Protein AF-A0AAD9BE97-F1 (afdb_monomer_lite)

Foldseek 3Di:
DVVVVVVVVVVVVVVCVVCVPPDDDPDDDPCPCPPHDPVVVCQVCVCVVVVHDPPDGDDDPDDDDDPPPPPPPPPPPPPPDD

pLDDT: mean 79.75, std 15.04, range [45.09, 92.62]

Structure (mmCIF, N/CA/C/O backbone):
data_AF-A0AAD9BE97-F1
#
_entry.id   AF-A0AAD9BE97-F1
#
loop_
_atom_site.group_PDB
_atom_site.id
_atom_site.type_symbol
_atom_site.label_atom_id
_atom_site.label_alt_id
_atom_site.label_comp_id
_atom_site.label_asym_id
_atom_site.label_ent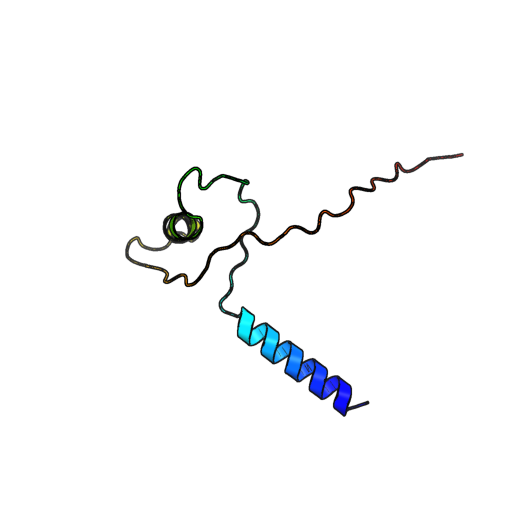ity_id
_atom_site.label_seq_id
_atom_site.pdbx_PDB_ins_code
_atom_site.Cartn_x
_atom_site.Cartn_y
_atom_site.Cartn_z
_atom_site.occupancy
_atom_site.B_iso_or_equiv
_atom_site.auth_seq_id
_atom_site.auth_comp_id
_atom_site.auth_asym_id
_atom_site.auth_atom_id
_atom_site.pdbx_PDB_model_num
ATOM 1 N N . MET A 1 1 ? 17.333 -5.882 -35.010 1.00 61.66 1 MET A N 1
ATOM 2 C CA . MET A 1 1 ? 16.175 -6.277 -34.172 1.00 61.66 1 MET A CA 1
ATOM 3 C C . MET A 1 1 ? 16.526 -6.861 -32.796 1.00 61.66 1 MET A C 1
ATOM 5 O O . MET A 1 1 ? 15.679 -6.797 -31.924 1.00 61.66 1 MET A O 1
ATOM 9 N N . LYS A 1 2 ? 17.748 -7.362 -32.531 1.00 72.75 2 LYS A N 1
ATOM 10 C CA . LYS A 1 2 ? 18.101 -7.928 -31.205 1.00 72.75 2 LYS A CA 1
ATOM 11 C C . LYS A 1 2 ? 18.190 -6.891 -30.067 1.00 72.75 2 LYS A C 1
ATOM 13 O O . LYS A 1 2 ? 17.861 -7.204 -28.933 1.00 72.75 2 LYS A O 1
ATOM 18 N N . HIS A 1 3 ? 18.596 -5.656 -30.376 1.00 80.31 3 HIS A N 1
ATOM 19 C CA . HIS A 1 3 ? 18.735 -4.585 -29.378 1.00 80.31 3 HIS A CA 1
ATOM 20 C C . HIS A 1 3 ? 17.395 -4.063 -28.846 1.00 80.31 3 HIS A C 1
ATOM 22 O O . HIS A 1 3 ? 17.292 -3.802 -27.655 1.00 80.31 3 HIS A O 1
ATOM 28 N N . ILE A 1 4 ? 16.376 -3.940 -29.703 1.00 91.50 4 ILE A N 1
ATOM 29 C CA . ILE A 1 4 ? 15.043 -3.471 -29.290 1.00 91.50 4 ILE A CA 1
ATOM 30 C C . ILE A 1 4 ? 14.421 -4.486 -28.328 1.00 91.50 4 ILE A C 1
ATOM 32 O O . ILE A 1 4 ? 14.101 -4.123 -27.204 1.00 91.50 4 ILE A O 1
ATOM 36 N N . ALA A 1 5 ? 14.405 -5.769 -28.702 1.00 87.94 5 ALA A N 1
ATOM 37 C CA . ALA A 1 5 ? 13.893 -6.837 -27.842 1.00 87.94 5 ALA A CA 1
ATOM 38 C C . ALA A 1 5 ? 14.647 -6.941 -26.499 1.00 87.94 5 ALA A C 1
ATOM 40 O O . ALA A 1 5 ? 14.047 -7.174 -25.452 1.00 87.94 5 ALA A O 1
ATOM 41 N N . TYR A 1 6 ? 15.970 -6.734 -26.507 1.00 90.75 6 TYR A N 1
ATOM 42 C CA . TYR A 1 6 ? 16.765 -6.700 -25.277 1.00 90.75 6 TYR A CA 1
ATOM 43 C C . TYR A 1 6 ? 16.379 -5.524 -24.366 1.00 90.75 6 TYR A C 1
ATOM 45 O O . TYR A 1 6 ? 16.233 -5.701 -23.156 1.00 90.75 6 TYR A O 1
ATOM 53 N N . LEU A 1 7 ? 16.196 -4.330 -24.936 1.00 92.12 7 LEU A N 1
ATOM 54 C CA . LEU A 1 7 ? 15.786 -3.147 -24.181 1.00 92.12 7 LEU A CA 1
ATOM 55 C C . LEU A 1 7 ? 14.358 -3.287 -23.646 1.00 92.12 7 LEU A C 1
ATOM 57 O O . LEU A 1 7 ? 14.135 -2.992 -22.478 1.00 92.12 7 LEU A O 1
ATOM 61 N N . GLU A 1 8 ? 13.423 -3.807 -24.441 1.00 92.44 8 GLU A N 1
ATOM 62 C CA . GLU A 1 8 ? 12.050 -4.098 -24.009 1.00 92.44 8 GLU A CA 1
ATOM 63 C C . GLU A 1 8 ? 12.026 -5.078 -22.834 1.00 92.44 8 GLU A C 1
ATOM 65 O O . GLU A 1 8 ? 11.392 -4.812 -21.813 1.00 92.44 8 GLU A O 1
ATOM 70 N N . SER A 1 9 ? 12.785 -6.175 -22.925 1.00 89.88 9 SER A N 1
ATOM 71 C CA . SER A 1 9 ? 12.914 -7.139 -21.830 1.00 89.88 9 SER A CA 1
ATOM 72 C C . SER A 1 9 ? 13.480 -6.496 -20.565 1.00 89.88 9 SER A C 1
ATOM 74 O O . SER A 1 9 ? 13.023 -6.813 -19.467 1.00 89.88 9 SER A O 1
ATOM 76 N N . LYS A 1 10 ? 14.477 -5.617 -20.702 1.00 92.00 10 LYS A N 1
ATOM 77 C CA . LYS A 1 10 ? 15.104 -4.936 -19.567 1.00 92.00 10 LYS A CA 1
ATOM 78 C C . LYS A 1 10 ? 14.149 -3.932 -18.919 1.00 92.00 10 LYS A C 1
ATOM 80 O O . LYS A 1 10 ? 14.069 -3.888 -17.695 1.00 92.00 10 LYS A O 1
ATOM 85 N N . THR A 1 11 ? 13.408 -3.166 -19.714 1.00 89.94 11 THR A N 1
ATOM 86 C CA . THR A 1 11 ? 12.390 -2.228 -19.222 1.00 89.94 11 THR A CA 1
ATOM 87 C C . THR A 1 11 ? 11.267 -2.970 -18.506 1.00 89.94 11 THR A C 1
ATOM 89 O O . THR A 1 11 ? 10.939 -2.626 -17.375 1.00 89.94 11 THR A O 1
ATOM 92 N N . ASN A 1 12 ? 10.750 -4.048 -19.101 1.00 87.38 12 ASN A N 1
ATOM 93 C CA . ASN A 1 12 ? 9.714 -4.873 -18.487 1.00 87.38 12 ASN A CA 1
ATOM 94 C C . ASN A 1 12 ? 10.178 -5.478 -17.148 1.00 87.38 12 ASN A C 1
ATOM 96 O O . ASN A 1 12 ? 9.446 -5.455 -16.163 1.00 87.38 12 ASN A O 1
ATOM 100 N N . ASP A 1 13 ? 11.411 -5.986 -17.071 1.00 88.44 13 ASP A N 1
ATOM 101 C CA . ASP A 1 13 ? 11.978 -6.492 -15.813 1.00 88.44 13 ASP A CA 1
ATOM 102 C C . ASP A 1 13 ? 12.115 -5.386 -14.752 1.00 88.44 13 ASP A C 1
ATOM 104 O O . ASP A 1 13 ? 11.754 -5.604 -13.596 1.00 88.44 13 ASP A O 1
ATOM 108 N N . LEU A 1 14 ? 12.558 -4.181 -15.126 1.00 85.88 14 LEU A N 1
ATOM 109 C CA . LEU A 1 14 ? 12.649 -3.042 -14.204 1.00 85.88 14 LEU A CA 1
ATOM 110 C C . LEU A 1 14 ? 11.276 -2.605 -13.679 1.00 85.88 14 LEU A C 1
ATOM 112 O O . LEU A 1 14 ? 11.120 -2.398 -12.474 1.00 85.88 14 LEU A O 1
ATOM 116 N N . GLU A 1 15 ? 10.271 -2.518 -14.549 1.00 86.56 15 GLU A N 1
ATOM 117 C CA . GLU A 1 15 ? 8.900 -2.184 -14.155 1.00 86.56 15 GLU A CA 1
ATOM 118 C C . GLU A 1 15 ? 8.300 -3.248 -13.231 1.00 86.56 15 GLU A C 1
ATOM 120 O O . GLU A 1 15 ? 7.733 -2.924 -12.182 1.00 86.56 15 GLU A O 1
ATOM 125 N N . ASN A 1 16 ? 8.481 -4.525 -13.573 1.00 80.62 16 ASN A N 1
ATOM 126 C CA . ASN A 1 16 ? 8.000 -5.638 -12.761 1.00 80.62 16 ASN A CA 1
ATOM 127 C C . ASN A 1 16 ? 8.706 -5.698 -11.405 1.00 80.62 16 ASN A C 1
ATOM 129 O O . ASN A 1 16 ? 8.058 -5.951 -10.391 1.00 80.62 16 ASN A O 1
ATOM 133 N N . ARG A 1 17 ? 10.013 -5.418 -11.344 1.00 80.62 17 ARG A N 1
ATOM 134 C CA . ARG A 1 17 ? 10.758 -5.340 -10.078 1.00 80.62 17 ARG A CA 1
ATOM 135 C C . ARG A 1 17 ? 10.289 -4.184 -9.210 1.00 80.62 17 ARG A C 1
ATOM 137 O O . ARG A 1 17 ? 10.104 -4.388 -8.013 1.00 80.62 17 ARG A O 1
ATOM 144 N N . GLY A 1 18 ? 10.041 -3.016 -9.804 1.00 74.31 18 GLY A N 1
ATOM 145 C CA . GLY A 1 18 ? 9.497 -1.859 -9.092 1.00 74.31 18 GLY A CA 1
ATOM 146 C C . GLY A 1 18 ? 8.107 -2.121 -8.506 1.00 74.31 18 GLY A C 1
ATOM 147 O O . GLY A 1 18 ? 7.785 -1.618 -7.436 1.00 74.31 18 GLY A O 1
ATOM 148 N N . ARG A 1 19 ? 7.299 -2.960 -9.166 1.00 76.88 19 ARG A N 1
ATOM 149 C CA . ARG A 1 19 ? 5.933 -3.306 -8.735 1.00 76.88 19 ARG A CA 1
ATOM 150 C C . ARG A 1 19 ? 5.833 -4.609 -7.946 1.00 76.88 19 ARG A C 1
ATOM 152 O O . ARG A 1 19 ? 4.750 -4.935 -7.474 1.00 76.88 19 ARG A O 1
ATOM 159 N N . ARG A 1 20 ? 6.929 -5.350 -7.758 1.00 82.19 20 ARG A N 1
ATOM 160 C CA . ARG A 1 20 ? 6.913 -6.697 -7.154 1.00 82.19 20 ARG A CA 1
ATOM 161 C C . ARG A 1 20 ? 6.368 -6.728 -5.722 1.00 82.19 20 ARG A C 1
ATOM 163 O O . ARG A 1 20 ? 5.910 -7.771 -5.272 1.00 82.19 20 ARG A O 1
ATOM 170 N N . LYS A 1 21 ? 6.440 -5.603 -5.007 1.00 84.38 21 LYS A N 1
ATOM 171 C CA . LYS A 1 21 ? 5.913 -5.447 -3.642 1.00 84.38 21 LYS A CA 1
ATOM 172 C C . LYS A 1 21 ? 4.525 -4.796 -3.595 1.00 84.38 21 LYS A C 1
ATOM 174 O O . LYS A 1 21 ? 4.000 -4.585 -2.507 1.00 84.38 21 LYS A O 1
ATOM 179 N N . ASN A 1 22 ? 3.930 -4.486 -4.746 1.00 88.56 22 ASN A N 1
ATOM 180 C CA . ASN A 1 22 ? 2.622 -3.850 -4.813 1.00 88.56 22 ASN A CA 1
ATOM 181 C C . ASN A 1 22 ? 1.538 -4.925 -4.896 1.00 88.56 22 ASN A C 1
ATOM 183 O O . ASN A 1 22 ? 1.600 -5.813 -5.744 1.00 88.56 22 ASN A O 1
ATOM 187 N N . LEU A 1 23 ? 0.521 -4.807 -4.046 1.00 87.19 23 LEU A N 1
ATOM 188 C CA . LEU A 1 23 ? -0.680 -5.634 -4.096 1.00 87.19 23 LEU A CA 1
ATOM 189 C C . LEU A 1 23 ? -1.833 -4.823 -4.695 1.00 87.19 23 LEU A C 1
ATOM 191 O O . LEU A 1 23 ? -2.015 -3.657 -4.344 1.00 87.19 23 LEU A O 1
ATOM 195 N N . GLN A 1 24 ? -2.618 -5.442 -5.578 1.00 89.00 24 GLN A N 1
ATOM 196 C CA . GLN A 1 24 ? -3.888 -4.889 -6.055 1.00 89.00 24 GLN A CA 1
ATOM 197 C C . GLN A 1 24 ? -5.042 -5.673 -5.438 1.00 89.00 24 GLN A C 1
ATOM 199 O O . GLN A 1 24 ? -5.070 -6.901 -5.498 1.00 89.00 24 GLN A O 1
ATOM 204 N N . LEU A 1 25 ? -5.983 -4.948 -4.836 1.00 89.19 25 LEU A N 1
ATOM 205 C CA . LEU A 1 25 ? -7.175 -5.504 -4.207 1.00 89.19 25 LEU A CA 1
ATOM 206 C C . LEU A 1 25 ? -8.396 -5.129 -5.048 1.00 89.19 25 LEU A C 1
ATOM 208 O O . LEU A 1 25 ? -8.588 -3.959 -5.375 1.00 89.19 25 LEU A O 1
ATOM 212 N N . PHE A 1 26 ? -9.225 -6.118 -5.371 1.00 89.25 26 PHE A N 1
ATOM 213 C CA . PHE A 1 26 ? -10.445 -5.948 -6.161 1.00 89.25 26 PHE A CA 1
ATOM 214 C C . PHE A 1 26 ? -11.684 -6.259 -5.315 1.00 89.25 26 PHE A C 1
ATOM 216 O O . PHE A 1 26 ? -11.606 -7.006 -4.342 1.00 89.25 26 PHE A O 1
ATOM 223 N N . GLY A 1 27 ? -12.835 -5.687 -5.683 1.00 87.25 27 GLY A N 1
ATOM 224 C CA . GLY A 1 27 ? -14.111 -5.931 -4.995 1.00 87.25 27 GLY A CA 1
ATOM 225 C C . GLY A 1 27 ? -14.330 -5.117 -3.713 1.00 87.25 27 GLY A C 1
ATOM 226 O O . GLY A 1 27 ? -15.327 -5.319 -3.023 1.00 87.25 27 GLY A O 1
ATOM 227 N N . LEU A 1 28 ? -13.439 -4.173 -3.398 1.00 88.06 28 LEU A N 1
ATOM 228 C CA . LEU A 1 28 ? -13.645 -3.228 -2.303 1.00 88.06 28 LEU A CA 1
ATOM 229 C C . LEU A 1 28 ? -14.598 -2.115 -2.745 1.00 88.06 28 LEU A C 1
ATOM 231 O O . LEU A 1 28 ? -14.357 -1.441 -3.747 1.00 88.06 28 LEU A O 1
ATOM 235 N N . ARG A 1 29 ? -15.672 -1.906 -1.977 1.00 86.94 29 ARG A N 1
ATOM 236 C CA . ARG A 1 29 ? -16.604 -0.797 -2.208 1.00 86.94 29 ARG A CA 1
ATOM 237 C C . ARG A 1 29 ? -15.893 0.553 -2.077 1.00 86.94 29 ARG A C 1
ATOM 239 O O . ARG A 1 29 ? -14.991 0.736 -1.255 1.00 86.94 29 ARG A O 1
ATOM 246 N N . GLU A 1 30 ? -16.314 1.513 -2.890 1.00 86.00 30 GLU A N 1
ATOM 247 C CA . GLU A 1 30 ? -15.888 2.901 -2.726 1.00 86.00 30 GLU A CA 1
ATOM 248 C C . GLU A 1 30 ? -16.414 3.466 -1.402 1.00 86.00 30 GLU A C 1
ATOM 250 O O . GLU A 1 30 ? -17.566 3.234 -1.040 1.00 86.00 30 GLU A O 1
ATOM 255 N N . GLY A 1 31 ? -15.542 4.142 -0.650 1.00 85.12 31 GLY A N 1
ATOM 256 C CA . GLY A 1 31 ? -15.870 4.703 0.663 1.00 85.12 31 GLY A CA 1
ATOM 257 C C . GLY A 1 31 ? -16.008 3.685 1.802 1.00 85.12 31 GLY A C 1
ATOM 258 O O . GLY A 1 31 ? -16.509 4.049 2.862 1.00 85.12 31 GLY A O 1
ATOM 259 N N . ALA A 1 32 ? -15.577 2.429 1.627 1.00 86.69 32 ALA A N 1
ATOM 260 C CA . ALA A 1 32 ? -15.594 1.416 2.692 1.00 86.69 32 ALA A CA 1
ATOM 261 C C . ALA A 1 32 ? -14.740 1.800 3.920 1.00 86.69 32 ALA A C 1
ATOM 263 O O . ALA A 1 32 ? -15.008 1.344 5.028 1.00 86.69 32 ALA A O 1
ATOM 264 N N . GLU A 1 33 ? -13.741 2.654 3.716 1.00 88.56 33 GLU A N 1
ATOM 265 C CA . GLU A 1 33 ? -12.894 3.277 4.731 1.00 88.56 33 GLU A CA 1
ATOM 266 C C . GLU A 1 33 ? -13.633 4.326 5.585 1.00 88.56 33 GLU A C 1
ATOM 268 O O . GLU A 1 33 ? -13.180 4.671 6.677 1.00 88.56 33 GLU A O 1
ATOM 273 N N .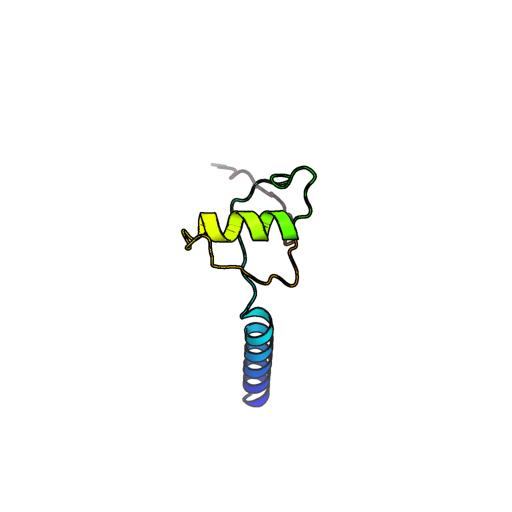 GLY A 1 34 ? -14.783 4.831 5.120 1.00 88.38 34 GLY A N 1
ATOM 274 C CA . GLY A 1 34 ? -15.540 5.877 5.800 1.00 88.38 34 GLY A CA 1
ATOM 275 C C . GLY A 1 34 ? -14.702 7.141 6.009 1.00 88.38 34 GLY A C 1
ATOM 276 O O . GLY A 1 34 ? -14.280 7.779 5.048 1.00 88.38 34 GLY A O 1
ATOM 277 N N . GLY A 1 35 ? -14.480 7.511 7.273 1.00 88.69 35 GLY A N 1
ATOM 278 C CA . GLY A 1 35 ? -13.635 8.650 7.656 1.00 88.69 35 GLY A CA 1
ATOM 279 C C . GLY A 1 35 ? -12.167 8.299 7.915 1.00 88.69 35 GLY A C 1
ATOM 280 O O . GLY A 1 35 ? -11.383 9.193 8.226 1.00 88.69 35 GLY A O 1
ATOM 281 N N . GLN A 1 36 ? -11.789 7.021 7.834 1.00 92.38 36 GLN A N 1
ATOM 282 C CA . GLN A 1 36 ? -10.426 6.578 8.121 1.00 92.38 36 GLN A CA 1
ATOM 283 C C . GLN A 1 36 ? -9.532 6.735 6.880 1.00 92.38 36 GLN A C 1
ATOM 285 O O . GLN A 1 36 ? -9.982 6.478 5.760 1.00 92.38 36 GLN A O 1
ATOM 290 N N . PRO A 1 37 ? -8.250 7.109 7.039 1.00 92.12 37 PRO A N 1
ATOM 291 C CA . PRO A 1 37 ? -7.297 7.091 5.937 1.00 92.12 37 PRO A CA 1
ATOM 292 C C . PRO A 1 37 ? -7.193 5.696 5.307 1.00 92.12 37 PRO A C 1
ATOM 294 O O . PRO A 1 37 ? -7.084 4.689 6.009 1.00 92.12 37 PRO A O 1
ATOM 297 N N . LEU A 1 38 ? -7.150 5.629 3.971 1.00 91.31 38 LEU A N 1
ATOM 298 C CA . LEU A 1 38 ? -7.107 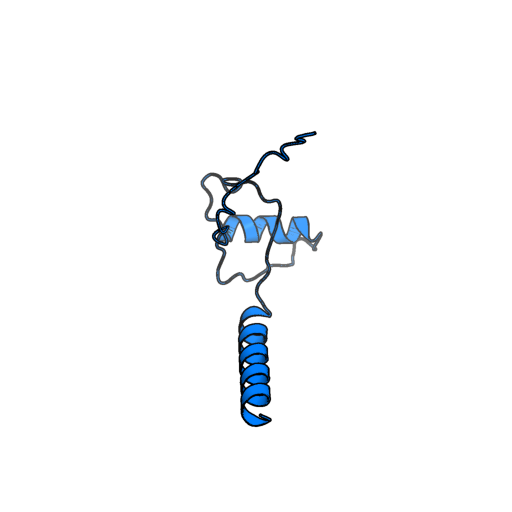4.358 3.233 1.00 91.31 38 LEU A CA 1
ATOM 299 C C . LEU A 1 38 ? -5.943 3.453 3.673 1.00 91.31 38 LEU A C 1
ATOM 301 O O . LEU A 1 38 ? -6.094 2.238 3.728 1.00 91.31 38 LEU A O 1
ATOM 305 N N . LEU A 1 39 ? -4.787 4.038 3.997 1.00 92.62 39 LEU A N 1
ATOM 306 C CA . LEU A 1 39 ? -3.620 3.292 4.468 1.00 92.62 39 LEU A CA 1
ATOM 307 C C . LEU A 1 39 ? -3.909 2.532 5.769 1.00 92.62 39 LEU A C 1
ATOM 309 O O . LEU A 1 39 ? -3.638 1.337 5.840 1.00 92.62 39 LEU A O 1
ATOM 313 N N . GLU A 1 40 ? -4.505 3.206 6.755 1.00 92.06 40 GLU A N 1
ATOM 314 C CA . GLU A 1 40 ? -4.859 2.616 8.051 1.00 92.06 40 GLU A CA 1
ATOM 315 C C . GLU A 1 40 ? -5.938 1.544 7.892 1.00 92.06 40 GLU A C 1
ATOM 317 O O . GLU A 1 40 ? -5.820 0.457 8.454 1.00 92.06 40 GLU A O 1
ATOM 322 N N . PHE A 1 41 ? -6.947 1.811 7.057 1.00 92.38 41 PHE A N 1
ATOM 323 C CA . PHE A 1 41 ? -8.001 0.845 6.754 1.00 92.38 41 PHE A CA 1
ATOM 324 C C . PHE A 1 41 ? -7.434 -0.458 6.173 1.00 92.38 41 PHE A C 1
ATOM 326 O O . PHE A 1 41 ? -7.784 -1.548 6.626 1.00 92.38 41 PHE A O 1
ATOM 333 N N . ILE A 1 42 ? -6.531 -0.368 5.190 1.00 92.38 42 ILE A N 1
ATOM 334 C CA . ILE A 1 42 ? -5.905 -1.562 4.611 1.00 92.38 42 ILE A CA 1
ATOM 335 C C . ILE A 1 42 ? -4.992 -2.245 5.631 1.00 92.38 42 ILE A C 1
ATOM 337 O O . ILE A 1 42 ? -4.998 -3.469 5.704 1.00 92.38 42 ILE A O 1
ATOM 341 N N . GLN A 1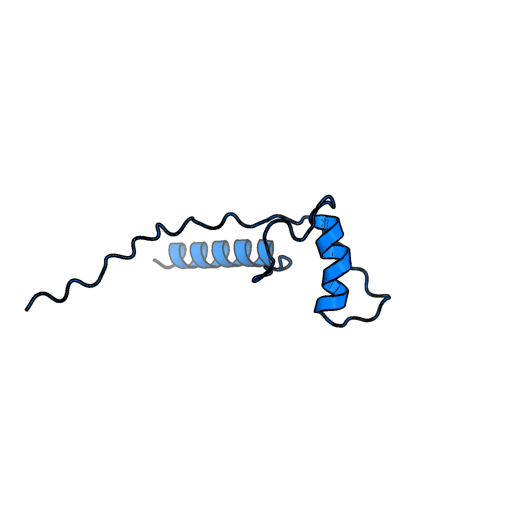 43 ? -4.241 -1.499 6.441 1.00 91.12 43 GLN A N 1
ATOM 342 C CA . GLN A 1 43 ? -3.351 -2.087 7.441 1.00 91.12 43 GLN A CA 1
ATOM 343 C C . GLN A 1 43 ? -4.112 -2.874 8.520 1.00 91.12 43 GLN A C 1
ATOM 345 O O . GLN A 1 43 ? -3.645 -3.937 8.925 1.00 91.12 43 GLN A O 1
ATOM 350 N N . ASP A 1 44 ? -5.299 -2.405 8.915 1.00 89.81 44 ASP A N 1
ATOM 351 C CA . ASP A 1 44 ? -6.204 -3.113 9.828 1.00 89.81 44 ASP A CA 1
ATOM 352 C C . ASP A 1 44 ? -6.851 -4.340 9.167 1.00 89.81 44 ASP A C 1
ATOM 354 O O . ASP A 1 44 ? -6.871 -5.431 9.734 1.00 89.81 44 ASP A O 1
ATOM 358 N N . LYS A 1 45 ? -7.377 -4.208 7.942 1.00 90.00 45 LYS A N 1
ATOM 359 C CA . LYS A 1 45 ? -8.161 -5.283 7.308 1.00 90.00 45 LYS A CA 1
ATOM 360 C C . LYS A 1 45 ? -7.332 -6.365 6.630 1.00 90.00 45 LYS A C 1
ATOM 362 O O . LYS A 1 45 ? -7.761 -7.518 6.600 1.00 90.00 45 LYS A O 1
ATOM 367 N N . LEU A 1 46 ? -6.153 -6.035 6.110 1.00 90.00 46 LEU A N 1
ATOM 368 C CA . LEU A 1 46 ? -5.339 -6.962 5.325 1.00 90.00 46 LEU A CA 1
ATOM 369 C C . LEU A 1 46 ? -4.949 -8.241 6.096 1.00 90.00 46 LEU A C 1
ATOM 371 O O . LEU A 1 46 ? -5.112 -9.319 5.520 1.00 90.00 46 LEU A O 1
ATOM 375 N N . PRO A 1 47 ? -4.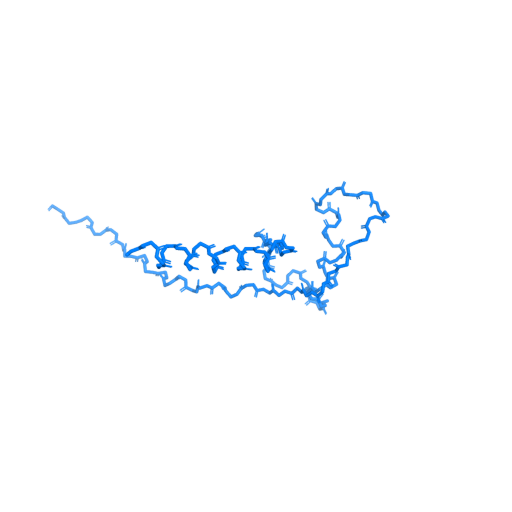512 -8.192 7.375 1.00 89.69 47 PRO A N 1
ATOM 376 C CA . PRO A 1 47 ? -4.264 -9.404 8.160 1.00 89.69 47 PRO A CA 1
ATOM 377 C C . PRO A 1 47 ? -5.500 -10.298 8.289 1.00 89.69 47 PRO A C 1
ATOM 379 O O . PRO A 1 47 ? -5.393 -11.513 8.134 1.00 89.69 47 PRO A 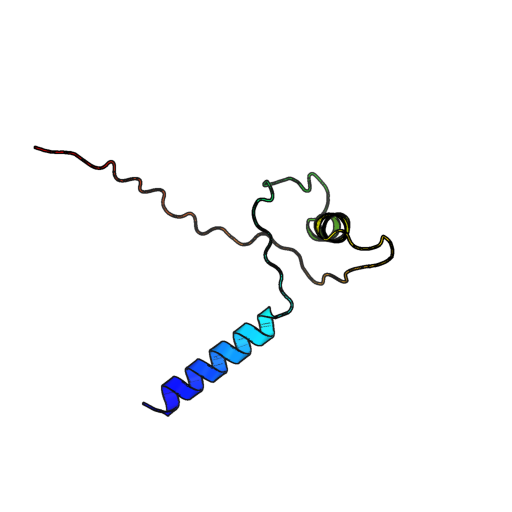O 1
ATOM 382 N N . HIS A 1 48 ? -6.675 -9.698 8.501 1.00 88.56 48 HIS A N 1
ATOM 383 C CA . HIS A 1 48 ? -7.938 -10.421 8.642 1.00 88.56 48 HIS A CA 1
ATOM 384 C C . HIS A 1 48 ? -8.348 -11.113 7.336 1.00 88.56 48 HIS A C 1
ATOM 386 O O . HIS A 1 48 ? -8.722 -12.283 7.352 1.00 88.56 48 HIS A O 1
ATOM 392 N N . TRP A 1 49 ? -8.236 -10.427 6.193 1.00 89.56 49 TRP A N 1
ATOM 393 C CA . TRP A 1 49 ? -8.540 -11.013 4.881 1.00 89.56 49 TRP A CA 1
ATOM 394 C C . TRP A 1 49 ? -7.604 -12.164 4.512 1.00 89.56 49 TRP A C 1
ATOM 396 O O . TRP A 1 49 ? -8.028 -13.118 3.866 1.00 89.56 49 TRP A O 1
ATOM 406 N N . LEU A 1 50 ? -6.344 -12.082 4.940 1.00 88.12 50 LEU A N 1
ATOM 407 C CA . LEU A 1 50 ? -5.336 -13.116 4.716 1.00 88.12 50 LEU A CA 1
ATOM 408 C C . LEU A 1 50 ? -5.325 -14.203 5.802 1.00 88.12 50 LEU A C 1
ATOM 410 O O . LEU A 1 50 ? -4.517 -15.124 5.701 1.00 88.12 50 LEU A O 1
ATOM 414 N N . GLN A 1 51 ? -6.200 -14.108 6.812 1.00 89.06 51 GLN A N 1
ATOM 415 C CA . GLN A 1 51 ? -6.297 -15.049 7.937 1.00 89.06 51 GLN A CA 1
ATOM 416 C C . GLN A 1 51 ? -4.950 -15.257 8.644 1.00 89.06 51 GLN A C 1
ATOM 418 O O . GLN A 1 51 ? -4.544 -16.377 8.948 1.00 89.06 51 GLN A O 1
ATOM 423 N N . LEU A 1 52 ? -4.222 -14.163 8.852 1.00 87.06 52 LEU A N 1
ATOM 424 C CA . LEU A 1 52 ? -2.912 -14.192 9.489 1.00 87.06 52 LEU A CA 1
ATOM 425 C C . LEU A 1 52 ? -3.040 -14.059 11.002 1.00 87.06 52 LEU A C 1
ATOM 427 O O . LEU A 1 52 ? -3.957 -13.408 11.503 1.00 87.06 52 LEU A O 1
ATOM 431 N N . ASP A 1 53 ? -2.078 -14.637 11.719 1.00 83.50 53 ASP A N 1
ATOM 432 C CA . ASP A 1 53 ? -1.998 -14.507 13.170 1.00 83.50 53 ASP A CA 1
ATOM 433 C C . ASP A 1 53 ? -1.971 -13.030 13.585 1.00 83.50 53 ASP A C 1
ATOM 435 O O . ASP A 1 53 ? -1.296 -12.207 12.961 1.00 83.50 53 ASP A O 1
ATOM 439 N N . ALA A 1 54 ? -2.650 -12.706 14.689 1.00 70.31 54 ALA A N 1
ATOM 440 C CA . ALA A 1 54 ? -2.838 -11.337 15.184 1.00 70.31 54 ALA A CA 1
ATOM 441 C C . ALA A 1 54 ? -1.531 -10.562 15.475 1.00 70.31 54 ALA A C 1
ATOM 443 O O . ALA A 1 54 ? -1.561 -9.354 15.684 1.00 70.31 54 ALA A O 1
ATOM 444 N N . GLY A 1 55 ? -0.377 -11.236 15.481 1.00 69.75 55 GLY A N 1
ATOM 445 C CA . GLY A 1 55 ? 0.943 -10.622 15.646 1.00 69.75 55 GLY A CA 1
ATOM 446 C C . GLY A 1 55 ? 1.632 -10.202 14.342 1.00 69.75 55 GLY A C 1
ATOM 447 O O . GLY A 1 55 ? 2.716 -9.620 14.393 1.00 69.75 55 GLY A O 1
ATOM 448 N N . ARG A 1 56 ? 1.062 -10.504 13.166 1.00 76.94 56 ARG A N 1
ATOM 449 C CA . ARG A 1 56 ? 1.699 -10.201 11.878 1.00 76.94 56 ARG A CA 1
ATOM 450 C C . ARG A 1 56 ? 1.343 -8.792 11.412 1.00 76.94 56 ARG A C 1
ATOM 452 O O . ARG A 1 56 ? 0.285 -8.551 10.840 1.00 76.94 56 ARG A O 1
ATOM 459 N N . ILE A 1 57 ? 2.268 -7.864 11.638 1.00 76.62 57 ILE A N 1
ATOM 460 C CA . ILE A 1 57 ? 2.130 -6.467 11.223 1.00 76.62 57 ILE A CA 1
ATOM 461 C C . ILE A 1 57 ? 2.708 -6.300 9.816 1.00 76.62 57 ILE A C 1
ATOM 463 O O . ILE A 1 57 ? 3.874 -6.612 9.568 1.00 76.62 57 ILE A O 1
ATOM 467 N N . PHE A 1 58 ? 1.905 -5.775 8.893 1.00 82.88 58 PHE A N 1
ATOM 468 C CA . PHE A 1 58 ? 2.399 -5.316 7.596 1.00 82.88 58 PHE A CA 1
ATOM 469 C C . PHE A 1 58 ? 2.893 -3.881 7.700 1.00 82.88 58 PHE A C 1
ATOM 471 O O . PHE A 1 58 ? 2.203 -3.038 8.263 1.00 82.88 58 PHE A O 1
ATOM 478 N N . THR A 1 59 ? 4.045 -3.580 7.106 1.00 87.94 59 THR A N 1
ATOM 479 C CA . THR A 1 59 ? 4.483 -2.198 6.883 1.00 87.94 59 THR A CA 1
ATOM 480 C C . THR A 1 59 ? 4.079 -1.794 5.471 1.00 87.94 59 THR A C 1
ATOM 482 O O . THR A 1 59 ? 4.649 -2.279 4.495 1.00 87.94 59 THR A O 1
ATOM 485 N N . LEU A 1 60 ? 3.062 -0.942 5.361 1.00 90.56 60 LEU A N 1
ATOM 486 C CA . LEU A 1 60 ? 2.597 -0.399 4.089 1.00 90.56 60 LEU A CA 1
ATOM 487 C C . LEU A 1 60 ? 3.169 1.009 3.916 1.00 90.56 60 LEU A C 1
ATOM 489 O O . LEU A 1 60 ? 2.984 1.862 4.776 1.00 90.56 60 LEU A O 1
ATOM 493 N N . GLU A 1 61 ? 3.851 1.263 2.801 1.00 91.44 61 GLU A N 1
ATOM 494 C CA . GLU A 1 61 ? 4.389 2.599 2.503 1.00 91.44 61 GLU A CA 1
ATOM 495 C C . GLU A 1 61 ? 3.301 3.532 1.960 1.00 91.44 61 GLU A C 1
ATOM 497 O O . GLU A 1 61 ? 3.279 4.727 2.251 1.00 91.44 61 GLU A O 1
ATOM 502 N N . ARG A 1 62 ? 2.405 2.995 1.122 1.00 90.19 62 ARG A N 1
ATOM 503 C CA . ARG A 1 62 ? 1.364 3.748 0.416 1.00 90.19 62 ARG A CA 1
ATOM 504 C C . ARG A 1 62 ? 0.148 2.865 0.166 1.00 90.19 62 ARG A C 1
ATOM 506 O O . ARG A 1 62 ? 0.288 1.700 -0.193 1.00 90.19 62 ARG A O 1
ATOM 513 N N . ALA A 1 63 ? -1.035 3.463 0.236 1.00 91.38 63 ALA A N 1
ATOM 514 C CA . ALA A 1 63 ? -2.277 2.880 -0.251 1.00 91.38 63 ALA A CA 1
ATOM 515 C C . ALA A 1 63 ? -3.009 3.936 -1.080 1.00 91.38 63 ALA A C 1
ATOM 517 O O . ALA A 1 63 ? -3.132 5.086 -0.663 1.00 91.38 63 ALA A O 1
ATOM 518 N N . HIS A 1 64 ? -3.447 3.565 -2.278 1.00 90.38 64 HIS A N 1
ATOM 519 C CA . HIS A 1 64 ? -4.198 4.451 -3.160 1.00 90.38 64 HIS A CA 1
ATOM 520 C C . HIS A 1 64 ? -5.196 3.640 -3.978 1.00 90.38 64 HIS A C 1
ATOM 522 O O . HIS A 1 64 ? -4.968 2.464 -4.263 1.00 90.38 64 HIS A O 1
ATOM 528 N N . ARG A 1 65 ? -6.295 4.284 -4.369 1.00 86.69 65 ARG A N 1
ATOM 529 C CA . ARG A 1 65 ? -7.230 3.723 -5.342 1.00 86.69 65 ARG A CA 1
ATOM 530 C C . ARG A 1 65 ? -6.592 3.832 -6.722 1.00 86.69 65 ARG A C 1
ATOM 532 O O . ARG A 1 65 ? -6.100 4.897 -7.097 1.00 86.69 65 ARG A O 1
ATOM 539 N N . THR A 1 66 ? -6.564 2.734 -7.466 1.00 83.06 66 THR A N 1
ATOM 540 C CA . THR A 1 66 ? -6.212 2.798 -8.883 1.00 83.06 66 THR A CA 1
ATOM 541 C C . THR A 1 66 ? -7.331 3.547 -9.594 1.00 83.06 66 THR A C 1
ATOM 543 O O . THR A 1 66 ? -8.503 3.250 -9.371 1.00 83.06 66 THR A O 1
ATOM 546 N N . LEU A 1 67 ? -6.985 4.532 -10.423 1.00 73.75 67 LEU A N 1
ATOM 547 C CA . LEU A 1 67 ? -7.964 5.162 -11.299 1.00 73.75 67 LEU A CA 1
ATOM 548 C C . LEU A 1 67 ? -8.507 4.067 -12.215 1.00 73.75 67 LEU A C 1
ATOM 550 O O . LEU A 1 67 ? -7.766 3.521 -13.035 1.00 73.75 67 LEU A O 1
ATOM 554 N N . ALA A 1 68 ? -9.779 3.711 -12.050 1.00 60.28 68 ALA A N 1
ATOM 555 C CA . ALA A 1 68 ? -10.452 2.947 -13.076 1.00 60.28 68 ALA A CA 1
ATOM 556 C C . ALA A 1 68 ? -10.413 3.812 -14.338 1.00 60.28 68 ALA A C 1
ATOM 558 O O . ALA A 1 68 ? -10.858 4.963 -14.321 1.00 60.28 68 ALA A O 1
ATOM 559 N N . VAL A 1 69 ? -9.880 3.275 -15.438 1.00 51.41 69 VAL A N 1
ATOM 560 C CA . VAL A 1 69 ? -10.291 3.778 -16.746 1.00 51.41 69 VAL A CA 1
ATOM 561 C C . VAL A 1 69 ? -11.807 3.659 -16.716 1.00 51.41 69 VAL A C 1
ATOM 563 O O . VAL A 1 69 ? -12.322 2.551 -16.550 1.00 51.41 69 VAL A O 1
ATOM 566 N N . GLN A 1 70 ? -12.521 4.786 -16.796 1.00 52.28 70 GLN A N 1
ATOM 567 C CA . GLN A 1 70 ? -13.912 4.755 -17.218 1.00 52.28 70 GLN A CA 1
ATOM 568 C C . GLN A 1 70 ? -13.868 4.084 -18.583 1.00 52.28 70 GLN A C 1
ATOM 570 O O . GLN A 1 70 ? -13.588 4.725 -19.595 1.00 52.28 70 GLN A O 1
ATOM 575 N N . SER A 1 71 ? -14.029 2.759 -18.603 1.00 48.94 71 SER A N 1
ATOM 576 C CA . SER A 1 71 ? -14.418 2.079 -19.818 1.00 48.94 71 SER A CA 1
ATOM 577 C C . SER A 1 71 ? -15.662 2.834 -20.235 1.00 48.94 71 SER A C 1
ATOM 579 O O . SER A 1 71 ? -16.629 2.913 -19.479 1.00 48.94 71 SER A O 1
ATOM 581 N N . LEU A 1 72 ? -15.559 3.553 -21.351 1.00 52.41 72 LEU A N 1
ATOM 582 C CA . LEU A 1 72 ? -16.716 4.108 -22.013 1.00 52.41 72 LEU A CA 1
ATOM 583 C C . LEU A 1 72 ? -17.665 2.930 -22.142 1.00 52.41 72 LEU A C 1
ATOM 585 O O . LEU A 1 72 ? -17.415 2.017 -22.927 1.00 52.41 72 LEU A O 1
ATOM 589 N N . THR A 1 73 ? -18.697 2.920 -21.306 1.00 48.50 73 THR A N 1
ATOM 590 C CA . THR A 1 73 ? -19.809 1.990 -21.369 1.00 48.50 73 THR A CA 1
ATOM 591 C C . THR A 1 73 ? -20.564 2.312 -22.651 1.00 48.50 73 THR A C 1
ATOM 593 O O . THR A 1 73 ? -21.646 2.885 -22.635 1.00 48.50 73 THR A O 1
ATOM 596 N N . ARG A 1 74 ? -19.961 2.007 -23.798 1.00 45.09 74 ARG A N 1
ATOM 597 C CA . ARG A 1 74 ? -20.642 1.923 -25.074 1.00 45.09 74 ARG A CA 1
ATOM 598 C C . ARG A 1 74 ? -21.116 0.483 -25.176 1.00 45.09 74 ARG A C 1
ATOM 600 O O . ARG A 1 74 ? -20.501 -0.363 -25.815 1.00 45.09 74 ARG A O 1
ATOM 607 N N . ILE A 1 75 ? -22.197 0.213 -24.455 1.00 50.75 75 ILE A N 1
ATOM 608 C CA . ILE A 1 75 ? -23.114 -0.848 -24.843 1.00 50.75 75 ILE A CA 1
ATOM 609 C C . ILE A 1 75 ? -23.730 -0.328 -26.145 1.00 50.75 75 ILE A C 1
ATOM 611 O O . ILE A 1 75 ? -24.659 0.471 -26.101 1.00 50.75 75 ILE A O 1
ATOM 615 N N . GLU A 1 76 ? -23.159 -0.685 -27.298 1.00 51.03 76 GLU A N 1
ATOM 616 C CA . GLU A 1 76 ? -23.952 -0.652 -28.527 1.00 51.03 76 GLU A CA 1
ATOM 617 C C . GLU A 1 76 ? -24.991 -1.770 -28.368 1.00 51.03 76 GLU A C 1
ATOM 619 O O . GLU A 1 76 ? -24.599 -2.931 -28.190 1.00 51.03 76 GLU A O 1
ATOM 624 N N . PRO A 1 77 ? -26.300 -1.468 -28.349 1.00 45.09 77 PRO A N 1
ATOM 625 C CA . PRO A 1 77 ? -27.297 -2.517 -28.422 1.00 45.09 77 PRO A CA 1
ATOM 626 C C . PRO A 1 77 ? -27.089 -3.254 -29.744 1.00 45.09 77 PRO A C 1
ATOM 628 O O . PRO A 1 77 ? -27.022 -2.641 -30.807 1.00 45.09 77 PRO A O 1
ATOM 631 N N . PHE A 1 78 ? -26.959 -4.576 -29.666 1.00 50.72 78 PHE A N 1
ATOM 632 C CA . PHE A 1 78 ? -27.001 -5.454 -30.826 1.00 50.72 78 PHE A CA 1
ATOM 633 C C . PHE A 1 78 ? -28.327 -5.204 -31.555 1.00 50.72 78 PHE A C 1
ATOM 635 O O . PHE A 1 78 ? -29.381 -5.664 -31.115 1.00 50.72 78 PHE A O 1
ATOM 642 N N . SER A 1 79 ? -28.288 -4.423 -32.635 1.00 50.03 79 SER A N 1
ATOM 643 C CA . SER A 1 79 ? -29.396 -4.317 -33.571 1.00 50.03 79 SER A CA 1
ATOM 644 C C . SER A 1 79 ? -29.481 -5.643 -34.317 1.00 50.03 79 SER A C 1
ATOM 646 O O . SER A 1 79 ? -28.690 -5.910 -35.222 1.00 50.03 79 SER A O 1
ATOM 648 N N . SER A 1 80 ? -30.424 -6.493 -33.913 1.00 51.22 80 SER A N 1
ATOM 649 C CA . SER A 1 80 ? -30.951 -7.517 -34.803 1.00 51.22 80 SER A CA 1
ATOM 650 C C . SER A 1 80 ? -31.775 -6.798 -35.864 1.00 51.22 80 SER A C 1
ATOM 652 O O . SER A 1 80 ? -32.944 -6.496 -35.629 1.00 51.22 80 SER A O 1
ATOM 654 N N . ASP A 1 81 ? -31.164 -6.494 -37.001 1.00 51.59 81 ASP A N 1
ATOM 655 C CA . ASP A 1 81 ? -31.926 -6.223 -38.213 1.00 51.59 81 ASP A CA 1
ATOM 656 C C . ASP A 1 81 ? -31.749 -7.401 -39.173 1.00 51.59 81 ASP A C 1
ATOM 658 O O . ASP A 1 81 ? -30.659 -7.636 -39.690 1.00 51.59 81 ASP A O 1
ATOM 662 N N . SER A 1 82 ? -32.851 -8.158 -39.245 1.00 48.88 82 SER A N 1
ATOM 663 C CA . SER A 1 82 ? -33.463 -8.891 -40.366 1.00 48.88 82 SER A CA 1
ATOM 664 C C . SER A 1 82 ? -32.577 -9.563 -41.415 1.00 48.88 82 SER A C 1
ATOM 666 O O . SER A 1 82 ? -31.929 -8.852 -42.212 1.00 48.88 82 SER A O 1
#

Organism: Dissostichus eleginoides (NCBI:txid100907)

Sequence (82 aa):
MKHIAYLESKTNDLENRGRRKNLQLFGLREGAEGGQPLLEFIQDKLPHWLQLDAGRIFTLERAHRTLAVQSLTRIEPFSSDS

Secondary structure (DSSP, 8-state):
-HHHHHHHHHHHHHHHHHHTT-----SPPTTTTTTS-HHHHHHHHHHHHTT--TT-----S---------------------

Radius of gyration: 20.3 Å; chains: 1; bounding box: 52×24×56 Å